Protein AF-A0A4R5KA92-F1 (afdb_monomer)

Solvent-accessible surface area (backbone atoms only — not comparable to full-atom values): 3104 Å² total; per-residue (Å²): 128,67,71,63,55,57,51,53,52,50,56,47,54,49,51,34,50,51,52,18,51,49,40,21,53,49,23,27,52,52,9,49,77,69,75,35,40,69,62,16,36,53,51,7,45,52,50,12,53,51,51,32,50,50,59,56,50,64,72,76,104

Secondary structure (DSSP, 8-state):
--HHHHHHHHHHHHHHHHHHHHHHHHHHHHHHHTT-HHHHHHHHHHHHHHHHHHHHHHH--

pLDDT: mean 79.53, std 11.19, range [48.72, 92.88]

Nearest PDB structures (foldseek):
  6s1k-assembly1_K  TM=4.382E-01  e=4.981E+00  Escherichia coli str. K-12 substr. MG1655star
  6s1k-assembly1_E  TM=4.423E-01  e=7.278E+00  Escherichia coli str. K-12 substr. MG1655star
  3g67-assembly1_A  TM=4.344E-01  e=9.371E+00  Thermotoga maritima

Radius of gyration: 14.65 Å; Cα contacts (8 Å, |Δi|>4): 57; chains: 1; bounding box: 30×23×40 Å

Sequence (61 aa):
MVNILEEHERAYYERAAVAAAGVSVLGLGIGMILNKAGAGAVCGAGLGLIFRALVIRRERG

Organism: NCBI:txid2547396

Mean predicted aligned error: 6.78 Å

Foldseek 3Di:
DVVVVVVVVVVLLVVLLVVLVVLQVVLQVVCVVVVNNVRSNVRSNVVSVVSSVVSVVVVVD

Structure (mmCIF, N/CA/C/O backbone):
data_AF-A0A4R5KA92-F1
#
_entry.id   AF-A0A4R5KA92-F1
#
loop_
_atom_site.group_PDB
_atom_site.id
_atom_site.type_symbol
_atom_site.label_atom_id
_atom_site.label_alt_id
_atom_site.label_comp_id
_atom_site.label_asym_id
_atom_site.label_entity_id
_atom_site.label_seq_id
_atom_site.pdbx_PDB_ins_code
_atom_site.Cartn_x
_atom_site.Cartn_y
_atom_site.Cartn_z
_atom_site.occupancy
_atom_site.B_iso_or_equiv
_atom_site.auth_seq_id
_atom_site.auth_comp_id
_atom_site.auth_asym_id
_atom_site.auth_atom_id
_atom_site.pdbx_PDB_model_num
ATOM 1 N N . MET A 1 1 ? -16.582 19.160 23.568 1.00 49.19 1 MET A N 1
ATOM 2 C CA . MET A 1 1 ? -15.847 17.876 23.665 1.00 49.19 1 MET A CA 1
ATOM 3 C C . MET A 1 1 ? -16.022 16.957 22.450 1.00 49.19 1 MET A C 1
ATOM 5 O O . MET A 1 1 ? -15.326 15.960 22.391 1.00 49.19 1 MET A O 1
ATOM 9 N N . VAL A 1 2 ? -16.875 17.292 21.467 1.00 56.09 2 VAL A N 1
ATOM 10 C CA . VAL A 1 2 ? -17.017 16.541 20.196 1.00 56.09 2 VAL A CA 1
ATOM 11 C C . VAL A 1 2 ? -15.913 16.902 19.183 1.00 56.09 2 VAL A C 1
ATOM 13 O O . VAL A 1 2 ? -15.423 16.041 18.466 1.00 56.09 2 VAL A O 1
ATOM 16 N N . ASN A 1 3 ? -15.418 18.145 19.223 1.00 61.69 3 ASN A N 1
ATOM 17 C CA . ASN A 1 3 ? -14.449 18.673 18.253 1.00 61.69 3 ASN A CA 1
ATOM 18 C C . ASN A 1 3 ? -13.067 17.985 18.262 1.00 61.69 3 ASN A C 1
ATOM 20 O O . ASN A 1 3 ? -12.395 17.963 17.243 1.00 61.69 3 ASN A O 1
ATOM 24 N N . ILE A 1 4 ? -12.630 17.423 19.397 1.00 62.44 4 ILE A N 1
ATOM 25 C CA . ILE A 1 4 ? -11.302 16.784 19.504 1.00 62.44 4 ILE A CA 1
ATOM 26 C C . ILE A 1 4 ? -11.315 15.375 18.889 1.00 62.44 4 ILE A C 1
ATOM 28 O O . ILE A 1 4 ? -10.306 14.949 18.333 1.00 62.44 4 ILE A O 1
ATOM 32 N N . LEU A 1 5 ? -12.452 14.666 18.944 1.00 61.78 5 LEU A N 1
ATOM 33 C CA . LEU A 1 5 ? -12.577 13.340 18.332 1.00 61.78 5 LEU A CA 1
ATOM 34 C C . LEU A 1 5 ? -12.595 13.422 16.800 1.00 61.78 5 LEU A C 1
ATOM 36 O O . LEU A 1 5 ? -11.875 12.667 16.155 1.00 61.78 5 LEU A O 1
ATOM 40 N N . GLU A 1 6 ? -13.351 14.358 16.217 1.00 66.31 6 GLU A N 1
ATOM 41 C CA . GLU A 1 6 ? -13.415 14.517 14.753 1.00 66.31 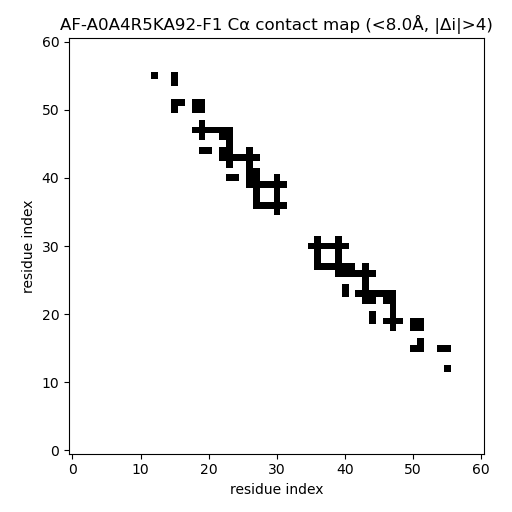6 GLU A CA 1
ATOM 42 C C . GLU A 1 6 ? -12.069 14.917 14.137 1.00 66.31 6 GLU A C 1
ATOM 44 O O . GLU A 1 6 ? -11.711 14.451 13.054 1.00 66.31 6 GLU A O 1
ATOM 49 N N . GLU A 1 7 ? -11.302 15.766 14.823 1.00 68.31 7 GLU A N 1
ATOM 50 C CA . GLU A 1 7 ? -9.996 16.219 14.341 1.00 68.31 7 GLU A CA 1
ATOM 51 C C . GLU A 1 7 ? -8.951 15.094 14.402 1.00 68.31 7 GLU A C 1
ATOM 53 O O . GLU A 1 7 ? -8.170 14.910 13.464 1.00 68.31 7 GLU A O 1
ATOM 58 N N . HIS A 1 8 ? -9.005 14.267 15.452 1.00 67.06 8 HIS A N 1
ATOM 59 C CA . HIS A 1 8 ? -8.205 13.047 15.550 1.00 67.06 8 HIS A CA 1
ATOM 60 C C . HIS A 1 8 ? -8.562 12.024 14.466 1.00 67.06 8 HIS A C 1
ATOM 62 O O . HIS A 1 8 ? -7.659 11.447 13.853 1.00 67.06 8 HIS A O 1
ATOM 68 N N . GLU A 1 9 ? -9.853 11.821 14.195 1.00 68.38 9 GLU A N 1
ATOM 69 C CA . GLU A 1 9 ? -10.317 10.880 13.173 1.00 68.38 9 GLU A CA 1
ATOM 70 C C . GLU A 1 9 ? -9.902 11.345 11.765 1.00 68.38 9 GLU A C 1
ATOM 72 O O . GLU A 1 9 ? -9.365 10.562 10.975 1.00 68.38 9 GLU A O 1
ATOM 77 N N . ARG A 1 10 ? -10.033 12.647 11.467 1.00 74.75 10 ARG A N 1
ATOM 78 C CA . ARG A 1 10 ? -9.557 13.241 10.205 1.00 74.75 10 ARG A CA 1
ATOM 79 C C . ARG A 1 10 ? -8.055 13.085 10.016 1.00 74.75 10 ARG A C 1
ATOM 81 O O . ARG A 1 10 ? -7.640 12.591 8.968 1.00 74.75 10 ARG A O 1
ATOM 88 N N . ALA A 1 11 ? -7.253 13.452 11.016 1.00 75.31 11 ALA A N 1
ATOM 89 C CA . ALA A 1 11 ? -5.798 13.321 10.944 1.00 75.31 11 ALA A CA 1
ATOM 90 C C . ALA A 1 11 ? -5.371 11.861 10.705 1.00 75.31 11 ALA A C 1
ATOM 92 O O . ALA A 1 11 ? -4.379 11.590 10.024 1.00 75.31 11 ALA A O 1
ATOM 93 N N . TYR A 1 12 ? -6.138 10.903 11.229 1.00 75.06 12 TYR A N 1
ATOM 94 C CA . TYR A 1 12 ? -5.901 9.481 11.013 1.00 75.06 12 TYR A CA 1
ATOM 95 C C . TYR A 1 12 ? -6.235 9.035 9.584 1.00 75.06 12 TYR A C 1
ATOM 97 O O . TYR A 1 12 ? -5.416 8.380 8.933 1.00 75.06 12 TYR A O 1
ATOM 105 N N . TYR A 1 13 ? -7.396 9.440 9.057 1.00 78.81 13 TYR A N 1
ATOM 106 C CA . TYR A 1 13 ? -7.765 9.203 7.657 1.00 78.81 13 TYR A CA 1
ATOM 107 C C . TYR A 1 13 ? -6.746 9.797 6.684 1.00 78.81 13 TYR A C 1
ATOM 109 O O . TYR A 1 13 ? -6.434 9.180 5.661 1.00 78.81 13 TYR A O 1
ATOM 117 N N . GLU A 1 14 ? -6.211 10.970 7.010 1.00 80.44 14 GLU A N 1
ATOM 118 C CA . GLU A 1 14 ? -5.198 11.653 6.214 1.00 80.44 14 GLU A CA 1
ATOM 119 C C . GLU A 1 14 ? -3.882 10.867 6.206 1.00 80.44 14 GLU A C 1
ATOM 121 O O . GLU A 1 14 ? -3.348 10.562 5.139 1.00 80.44 14 GLU A O 1
ATOM 126 N N . ARG A 1 15 ? -3.413 10.410 7.375 1.00 79.88 15 ARG A N 1
ATOM 127 C CA . ARG A 1 15 ? -2.234 9.531 7.480 1.00 79.88 15 ARG A CA 1
ATOM 128 C C . ARG A 1 15 ? -2.423 8.215 6.726 1.00 79.88 15 ARG A C 1
ATOM 130 O O . ARG A 1 15 ? -1.503 7.773 6.038 1.00 79.88 15 ARG A O 1
ATOM 137 N N . ALA A 1 16 ? -3.608 7.610 6.805 1.00 80.31 16 ALA A N 1
ATOM 138 C CA . ALA A 1 16 ? -3.939 6.393 6.066 1.00 80.31 16 ALA A CA 1
ATOM 139 C C . ALA A 1 16 ? -3.911 6.620 4.544 1.00 80.31 16 ALA A C 1
ATOM 141 O O . ALA A 1 16 ? -3.423 5.771 3.795 1.00 80.31 16 ALA A O 1
ATOM 142 N N . ALA A 1 17 ? -4.405 7.772 4.080 1.00 80.56 17 ALA A N 1
ATOM 143 C CA . ALA A 1 17 ? -4.364 8.154 2.673 1.00 80.56 17 ALA A CA 1
ATOM 144 C C . ALA A 1 17 ? -2.929 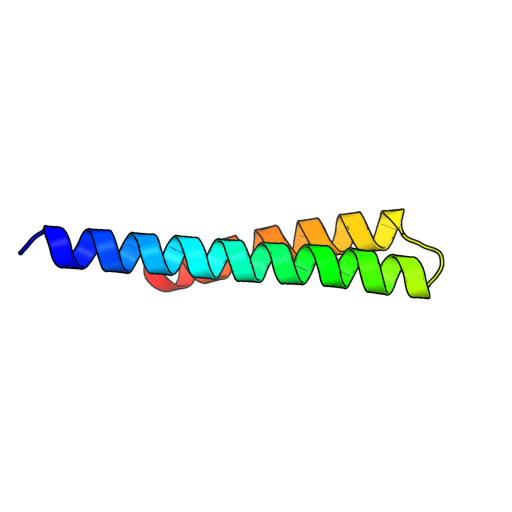8.424 2.189 1.00 80.56 17 ALA A C 1
ATOM 146 O O . ALA A 1 17 ? -2.554 7.951 1.116 1.00 80.56 17 ALA A O 1
ATOM 147 N N . VAL A 1 18 ? -2.107 9.106 2.994 1.00 86.06 18 VAL A N 1
ATOM 148 C CA . VAL A 1 18 ? -0.688 9.364 2.692 1.00 86.06 18 VAL A CA 1
ATOM 149 C C . VAL A 1 18 ? 0.102 8.058 2.613 1.00 86.06 18 VAL A C 1
ATOM 151 O O . VAL A 1 18 ? 0.857 7.854 1.663 1.00 86.06 18 VAL A O 1
ATOM 154 N N . ALA A 1 19 ? -0.110 7.135 3.555 1.00 83.62 19 ALA A N 1
ATOM 155 C CA . ALA A 1 19 ? 0.529 5.822 3.526 1.00 83.62 19 ALA A CA 1
ATOM 156 C C . ALA A 1 19 ? 0.142 5.030 2.264 1.00 83.62 19 ALA A C 1
ATOM 158 O O . ALA A 1 19 ? 1.008 4.477 1.586 1.00 83.62 19 ALA A O 1
ATOM 159 N N . ALA A 1 20 ? -1.143 5.030 1.896 1.00 84.31 20 ALA A N 1
ATOM 160 C CA . ALA A 1 20 ? -1.627 4.371 0.683 1.00 84.31 20 ALA A CA 1
ATOM 161 C C . ALA A 1 20 ? -1.047 4.981 -0.606 1.00 84.31 20 ALA A C 1
ATOM 163 O O . ALA A 1 20 ? -0.685 4.250 -1.535 1.00 84.31 20 ALA A O 1
ATOM 164 N N . ALA A 1 21 ? -0.918 6.311 -0.657 1.00 85.44 21 ALA A N 1
ATOM 165 C CA . ALA A 1 21 ? -0.261 7.005 -1.760 1.00 85.44 21 ALA A CA 1
ATOM 166 C C . ALA A 1 21 ? 1.222 6.610 -1.856 1.00 85.44 21 ALA A C 1
ATOM 168 O O . ALA A 1 21 ? 1.699 6.289 -2.944 1.00 85.44 21 ALA A O 1
ATOM 169 N N . GLY A 1 22 ? 1.925 6.530 -0.721 1.00 86.25 22 GLY A N 1
ATOM 170 C CA . GLY A 1 22 ? 3.316 6.073 -0.657 1.00 86.25 22 GLY A CA 1
ATOM 171 C C . GLY A 1 22 ? 3.508 4.657 -1.207 1.00 86.25 22 GLY A C 1
ATOM 172 O O . GLY A 1 22 ? 4.395 4.431 -2.029 1.00 86.25 22 GLY A O 1
ATOM 173 N N . VAL A 1 23 ? 2.635 3.717 -0.834 1.00 88.44 23 VAL A N 1
ATOM 174 C CA . VAL A 1 23 ? 2.654 2.335 -1.359 1.00 88.44 23 VAL A CA 1
ATOM 175 C C . VAL A 1 23 ? 2.422 2.304 -2.873 1.00 88.44 23 VAL A C 1
ATOM 177 O O . VAL A 1 23 ? 3.073 1.542 -3.588 1.00 88.44 23 VAL A O 1
ATOM 180 N N . SER A 1 24 ? 1.545 3.171 -3.380 1.00 87.50 24 SER A N 1
ATOM 181 C CA . SER A 1 24 ? 1.250 3.261 -4.815 1.00 87.50 24 SER A CA 1
ATOM 182 C C . SER A 1 24 ? 2.447 3.779 -5.618 1.00 87.50 24 SER A C 1
ATOM 184 O O . SER A 1 24 ? 2.794 3.207 -6.653 1.00 87.50 24 SER A O 1
ATOM 186 N N . VAL A 1 25 ? 3.122 4.817 -5.113 1.00 89.06 25 VAL A N 1
ATOM 187 C CA . VAL A 1 25 ? 4.330 5.386 -5.733 1.00 89.06 25 VAL A CA 1
ATOM 188 C C . VAL A 1 25 ? 5.498 4.400 -5.671 1.00 89.06 25 VAL A C 1
ATOM 190 O O . VAL A 1 25 ? 6.207 4.235 -6.662 1.00 89.06 25 VAL A O 1
ATOM 193 N N . LEU A 1 26 ? 5.668 3.692 -4.551 1.00 88.62 26 LEU A N 1
ATOM 194 C CA . LEU A 1 26 ? 6.680 2.641 -4.420 1.00 88.62 26 LEU A CA 1
ATOM 195 C C . LEU A 1 26 ? 6.434 1.490 -5.400 1.00 88.62 26 LEU A C 1
ATOM 197 O O . LEU A 1 26 ? 7.371 1.048 -6.062 1.00 88.62 26 LEU A O 1
ATOM 201 N N . GLY A 1 27 ? 5.185 1.037 -5.545 1.00 87.50 27 GLY A N 1
ATOM 202 C CA . GLY A 1 27 ? 4.826 0.001 -6.515 1.00 87.50 27 GLY A CA 1
ATOM 203 C C . GLY A 1 27 ? 5.126 0.421 -7.954 1.00 87.50 27 GLY A C 1
ATOM 204 O O . GLY A 1 27 ? 5.737 -0.345 -8.701 1.00 87.50 27 GLY A O 1
ATOM 205 N N . LEU A 1 28 ? 4.783 1.660 -8.328 1.00 87.38 28 LEU A N 1
ATOM 206 C CA . LEU A 1 28 ? 5.137 2.227 -9.631 1.00 87.38 28 LEU A CA 1
ATOM 207 C C . LEU A 1 28 ? 6.661 2.293 -9.820 1.00 87.38 28 LEU A C 1
ATOM 209 O O . LEU A 1 28 ? 7.157 1.857 -10.856 1.00 87.38 28 LEU A O 1
ATOM 213 N N . GLY A 1 29 ? 7.399 2.791 -8.824 1.00 87.81 29 GLY A N 1
ATOM 214 C CA . GLY A 1 29 ? 8.857 2.917 -8.866 1.00 87.81 29 GLY A CA 1
ATOM 215 C C . GLY A 1 29 ? 9.562 1.569 -9.026 1.00 87.81 29 GLY A C 1
ATOM 216 O O . GLY A 1 29 ? 10.418 1.420 -9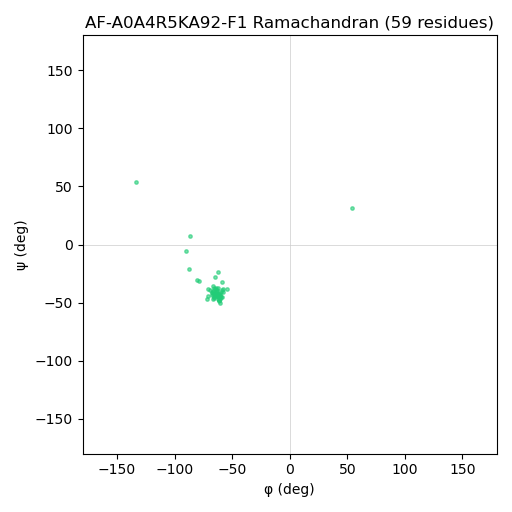.895 1.00 87.81 29 GLY A O 1
ATOM 217 N N . ILE A 1 30 ? 9.143 0.551 -8.269 1.00 90.00 30 ILE A N 1
ATOM 218 C CA . ILE A 1 30 ? 9.635 -0.828 -8.426 1.00 90.00 30 ILE A CA 1
ATOM 219 C C . ILE A 1 30 ? 9.275 -1.364 -9.817 1.00 90.00 30 ILE A C 1
ATOM 221 O O . ILE A 1 30 ? 10.113 -1.969 -10.486 1.00 90.00 30 ILE A O 1
ATOM 225 N N . GLY A 1 31 ? 8.054 -1.101 -10.291 1.00 89.94 31 GLY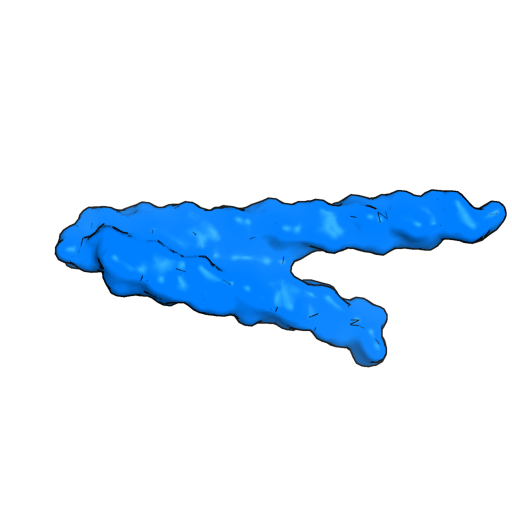 A N 1
ATOM 226 C CA . GLY A 1 31 ? 7.629 -1.448 -11.646 1.00 89.94 31 GLY A CA 1
ATOM 227 C C . GLY A 1 31 ? 8.513 -0.824 -12.721 1.00 89.94 31 GLY A C 1
ATOM 228 O O . GLY A 1 31 ? 8.860 -1.499 -13.684 1.00 89.94 31 GLY A O 1
ATOM 229 N N . MET A 1 32 ? 8.913 0.436 -12.554 1.00 91.06 32 MET A N 1
ATOM 230 C CA . MET A 1 32 ? 9.831 1.119 -13.465 1.00 91.06 32 MET A CA 1
ATOM 231 C C . MET A 1 32 ? 11.231 0.493 -13.441 1.00 91.06 32 MET A C 1
ATOM 233 O O . MET A 1 32 ? 11.773 0.220 -14.509 1.00 91.06 32 MET A O 1
ATOM 237 N N . ILE A 1 33 ? 11.775 0.179 -12.257 1.00 92.88 33 ILE A N 1
ATOM 238 C CA . ILE A 1 33 ? 13.076 -0.507 -12.108 1.00 92.88 33 ILE A CA 1
ATOM 239 C C . ILE A 1 33 ? 13.066 -1.873 -12.813 1.00 92.88 33 ILE A C 1
ATOM 241 O O . ILE A 1 33 ? 14.040 -2.251 -13.458 1.00 92.88 33 ILE A O 1
ATOM 245 N N . LEU A 1 34 ? 11.952 -2.604 -12.732 1.00 92.88 34 LEU A N 1
ATOM 246 C CA . LEU A 1 34 ? 11.792 -3.930 -13.340 1.00 92.88 34 LEU A CA 1
ATOM 247 C C . LEU A 1 34 ? 11.314 -3.893 -14.803 1.00 92.88 34 LEU A C 1
ATOM 249 O O . LEU A 1 34 ? 10.980 -4.941 -15.359 1.00 92.88 34 LEU A O 1
ATOM 253 N N . ASN A 1 35 ? 11.241 -2.709 -15.422 1.00 89.50 35 ASN A N 1
ATOM 254 C CA . ASN A 1 35 ? 10.720 -2.495 -16.779 1.00 89.50 35 ASN A CA 1
ATOM 255 C C . ASN A 1 35 ? 9.292 -3.055 -16.996 1.00 89.50 35 ASN A C 1
ATOM 257 O O . ASN A 1 35 ? 8.908 -3.510 -18.071 1.00 89.50 35 ASN A O 1
ATOM 261 N N . LYS A 1 36 ? 8.492 -3.046 -15.927 1.00 92.00 36 LYS A N 1
ATOM 262 C CA . LYS A 1 36 ? 7.089 -3.475 -15.861 1.00 92.00 36 LYS A CA 1
ATOM 263 C C . LYS A 1 36 ? 6.255 -2.430 -15.117 1.00 92.00 36 LYS A C 1
ATOM 265 O O . LYS A 1 36 ? 5.546 -2.746 -14.160 1.00 92.00 36 LYS A O 1
ATOM 270 N N . ALA A 1 37 ? 6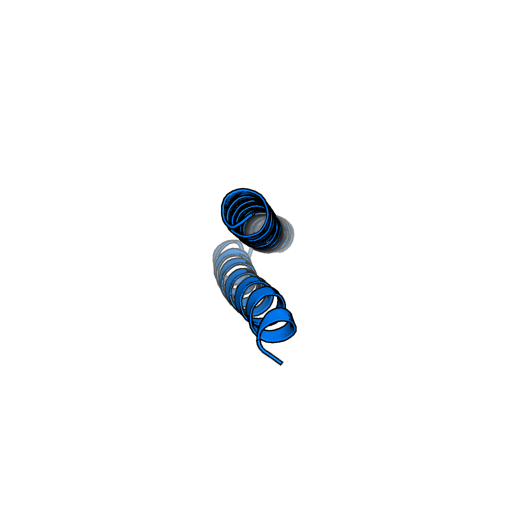.330 -1.175 -15.563 1.00 84.62 37 ALA A N 1
ATOM 271 C CA . ALA A 1 37 ? 5.659 -0.046 -14.912 1.00 84.62 37 ALA A CA 1
ATOM 272 C C . ALA A 1 37 ? 4.145 -0.272 -14.741 1.00 84.62 37 ALA A C 1
ATOM 274 O O . ALA A 1 37 ? 3.604 0.027 -13.682 1.00 84.62 37 ALA A O 1
ATOM 275 N N . GLY A 1 38 ? 3.480 -0.885 -15.729 1.00 83.81 38 GLY A N 1
ATOM 276 C CA . GLY A 1 38 ? 2.053 -1.216 -15.643 1.00 83.81 38 GLY A CA 1
ATOM 277 C C . GLY A 1 38 ? 1.725 -2.186 -14.503 1.00 83.81 38 GLY A C 1
ATOM 278 O O . GLY A 1 38 ? 0.841 -1.912 -13.697 1.00 83.81 38 GLY A O 1
ATOM 279 N N . ALA A 1 39 ? 2.474 -3.286 -14.375 1.00 86.25 39 ALA A N 1
ATOM 280 C CA . ALA A 1 39 ? 2.264 -4.251 -13.294 1.00 86.25 39 ALA A CA 1
ATOM 281 C C . ALA A 1 39 ? 2.599 -3.651 -11.919 1.00 86.25 39 ALA A C 1
ATOM 283 O O . ALA A 1 39 ? 1.863 -3.866 -10.958 1.00 86.25 39 ALA A O 1
ATOM 284 N N . GLY A 1 40 ? 3.668 -2.854 -11.832 1.00 85.44 40 GLY A N 1
ATOM 285 C CA . GLY A 1 40 ? 4.029 -2.151 -10.600 1.00 85.44 40 GLY A CA 1
ATOM 286 C C . GLY A 1 40 ? 2.980 -1.129 -10.161 1.00 85.44 40 GLY A C 1
ATOM 287 O O . GLY A 1 40 ? 2.638 -1.082 -8.982 1.00 85.44 40 GLY A O 1
ATOM 288 N N . ALA A 1 41 ? 2.403 -0.373 -11.100 1.00 84.38 41 ALA A N 1
ATOM 289 C CA . ALA A 1 41 ? 1.323 0.573 -10.822 1.00 84.38 41 A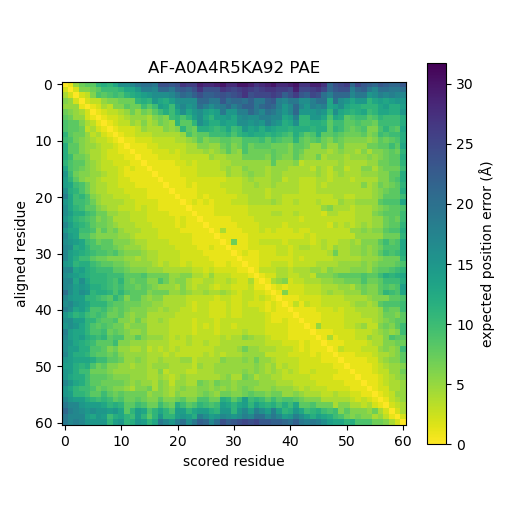LA A 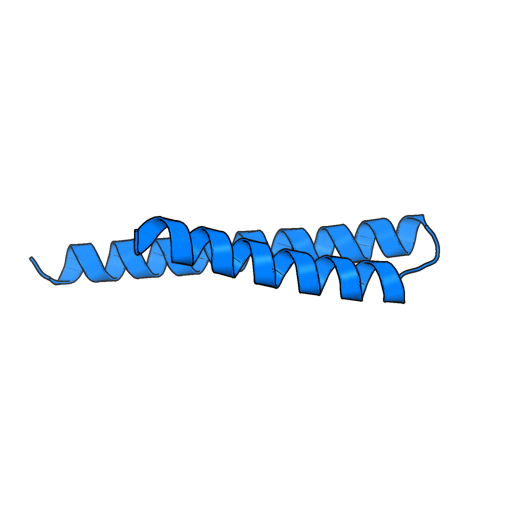CA 1
ATOM 290 C C . ALA A 1 41 ? 0.065 -0.130 -10.28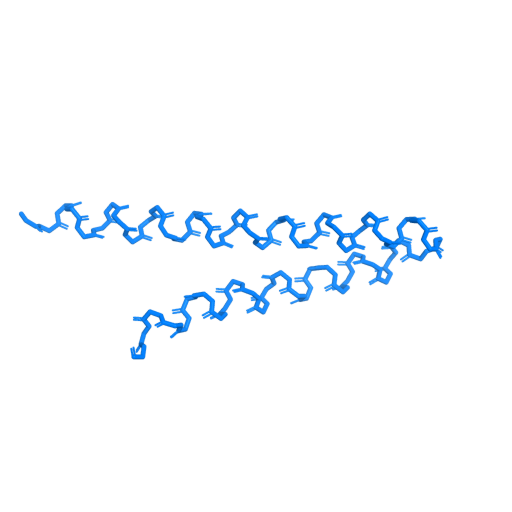9 1.00 84.38 41 ALA A C 1
ATOM 292 O O . ALA A 1 41 ? -0.499 0.295 -9.283 1.00 84.38 41 ALA A O 1
ATOM 293 N N . VAL A 1 42 ? -0.350 -1.228 -10.932 1.00 89.56 42 VAL A N 1
ATOM 294 C CA . VAL A 1 42 ? -1.538 -1.998 -10.528 1.00 89.56 42 VAL A CA 1
ATOM 295 C C . VAL A 1 42 ? -1.330 -2.639 -9.155 1.00 89.56 42 VAL A C 1
ATOM 297 O O . VAL A 1 42 ? -2.191 -2.513 -8.284 1.00 89.56 42 VAL A O 1
ATOM 300 N N . CYS A 1 43 ? -0.173 -3.265 -8.925 1.00 88.31 43 CYS A N 1
ATOM 301 C CA . CYS A 1 43 ? 0.159 -3.840 -7.622 1.00 88.31 43 CYS A CA 1
ATOM 302 C C . CYS A 1 43 ? 0.271 -2.763 -6.535 1.00 88.31 43 CYS A C 1
ATOM 304 O O . CYS A 1 43 ? -0.259 -2.950 -5.443 1.00 88.31 43 CYS A O 1
ATOM 306 N N . GLY A 1 44 ? 0.906 -1.624 -6.828 1.00 87.81 44 GLY A N 1
ATOM 307 C CA . GLY A 1 44 ? 1.028 -0.498 -5.901 1.00 87.81 44 GLY A CA 1
ATOM 308 C C . GLY A 1 44 ? -0.327 0.089 -5.511 1.00 87.81 44 GLY A C 1
ATOM 309 O O . GLY A 1 44 ? -0.599 0.257 -4.324 1.00 87.81 44 GLY A O 1
ATOM 310 N N . ALA A 1 45 ? -1.199 0.339 -6.489 1.00 86.25 45 ALA A N 1
ATOM 311 C CA . ALA A 1 45 ? -2.548 0.844 -6.245 1.00 86.25 45 ALA A CA 1
ATOM 312 C C . ALA A 1 45 ? -3.407 -0.169 -5.468 1.00 86.25 45 ALA A C 1
ATOM 314 O O . ALA A 1 45 ? -4.080 0.199 -4.505 1.00 86.25 45 ALA A O 1
ATOM 315 N N . GLY A 1 46 ? -3.345 -1.455 -5.835 1.00 87.69 46 GLY A N 1
ATOM 316 C CA . GLY A 1 46 ? -4.063 -2.525 -5.140 1.00 87.69 46 GLY A CA 1
ATOM 317 C C . GLY A 1 46 ? -3.625 -2.674 -3.681 1.00 87.69 46 GLY A C 1
ATOM 318 O O . GLY A 1 46 ? -4.463 -2.679 -2.778 1.00 87.69 46 GLY A O 1
ATOM 319 N N . LEU A 1 47 ? -2.313 -2.713 -3.430 1.00 87.06 47 LEU A N 1
ATOM 320 C CA . LEU A 1 47 ? -1.760 -2.762 -2.075 1.00 87.06 47 LEU A CA 1
ATOM 321 C C . LEU A 1 47 ? -2.072 -1.486 -1.286 1.00 87.06 47 LEU A C 1
ATOM 323 O O . LEU A 1 47 ? -2.405 -1.584 -0.109 1.00 87.06 47 LEU A O 1
ATOM 327 N N . GLY A 1 48 ? -2.041 -0.310 -1.918 1.00 86.62 48 GLY A N 1
ATOM 328 C CA . GLY A 1 48 ? -2.409 0.960 -1.290 1.00 86.62 48 GLY A CA 1
ATOM 329 C C . GLY A 1 48 ? -3.859 0.981 -0.796 1.00 86.62 48 GLY A C 1
ATOM 330 O O . GLY A 1 48 ? -4.124 1.407 0.331 1.00 86.62 48 GLY A O 1
ATOM 331 N N . LEU A 1 49 ? -4.800 0.451 -1.586 1.00 85.38 49 LEU A N 1
ATOM 332 C CA . LEU A 1 49 ? -6.205 0.320 -1.182 1.00 85.38 49 LEU A CA 1
ATOM 333 C C . LEU A 1 49 ? -6.387 -0.665 -0.021 1.00 85.38 49 LEU A C 1
ATOM 335 O O . LEU A 1 49 ? -7.125 -0.369 0.921 1.00 85.38 49 LEU A O 1
ATOM 339 N N . ILE A 1 50 ? -5.686 -1.803 -0.051 1.00 85.62 50 ILE A N 1
ATOM 340 C CA . ILE A 1 50 ? -5.710 -2.791 1.039 1.00 85.62 50 ILE A CA 1
ATOM 341 C C . ILE A 1 50 ? -5.128 -2.185 2.320 1.00 85.62 50 ILE A C 1
ATOM 343 O O . ILE A 1 50 ? -5.721 -2.336 3.386 1.00 85.62 50 ILE A O 1
ATOM 347 N N . PHE A 1 51 ? -4.016 -1.453 2.225 1.00 84.12 51 PHE A N 1
ATOM 348 C CA . PHE A 1 51 ? -3.381 -0.808 3.373 1.00 84.12 51 PHE A CA 1
ATOM 349 C C . PHE A 1 51 ? -4.303 0.239 4.001 1.00 84.12 51 PHE A C 1
ATOM 351 O O . PHE A 1 51 ? -4.500 0.244 5.216 1.00 84.12 51 PHE A O 1
ATOM 358 N N . ARG A 1 52 ? -4.957 1.067 3.175 1.00 82.00 52 ARG A N 1
ATOM 359 C CA . ARG A 1 52 ? -5.965 2.027 3.641 1.00 82.00 52 ARG A CA 1
ATOM 360 C C . ARG A 1 52 ? -7.133 1.325 4.335 1.00 82.00 52 ARG A C 1
ATOM 362 O O . ARG A 1 52 ? -7.547 1.747 5.410 1.00 82.00 52 ARG A O 1
ATOM 369 N N . ALA A 1 53 ? -7.643 0.241 3.751 1.00 80.06 53 ALA A N 1
ATOM 370 C CA . ALA A 1 53 ? -8.744 -0.529 4.323 1.00 80.06 53 ALA A CA 1
ATOM 371 C C . ALA A 1 53 ? -8.360 -1.227 5.639 1.00 80.06 53 ALA A C 1
ATOM 373 O O . ALA A 1 53 ? -9.181 -1.274 6.552 1.00 80.06 53 ALA A O 1
ATOM 374 N N . LEU A 1 54 ? -7.131 -1.738 5.761 1.00 79.69 54 LEU A N 1
ATOM 375 C CA . LEU A 1 54 ? -6.612 -2.338 6.994 1.00 79.69 54 LEU A CA 1
ATOM 376 C C . LEU A 1 54 ? -6.480 -1.306 8.113 1.00 79.69 54 LEU A C 1
ATOM 378 O O . LEU A 1 54 ? -6.915 -1.570 9.231 1.00 79.69 54 LEU A O 1
ATOM 382 N N . VAL A 1 55 ? -5.934 -0.128 7.804 1.00 75.75 55 VAL A N 1
ATOM 383 C CA . VAL A 1 55 ? -5.798 0.970 8.770 1.00 75.75 55 VAL A CA 1
ATOM 384 C C . VAL A 1 55 ? -7.173 1.423 9.271 1.00 75.75 55 VAL A C 1
ATOM 386 O O . VAL A 1 55 ? -7.362 1.561 10.472 1.00 75.75 55 VAL A O 1
ATOM 389 N N . ILE A 1 56 ? -8.164 1.543 8.382 1.00 74.38 56 ILE A N 1
ATOM 390 C CA . ILE A 1 56 ? -9.542 1.891 8.769 1.00 74.38 56 ILE A CA 1
ATOM 391 C C . ILE A 1 56 ? -10.226 0.748 9.543 1.00 74.38 56 ILE A C 1
ATOM 393 O O . ILE A 1 56 ? -10.962 1.001 10.494 1.00 74.38 56 ILE A O 1
ATOM 397 N N . ARG A 1 57 ? -10.016 -0.523 9.160 1.00 72.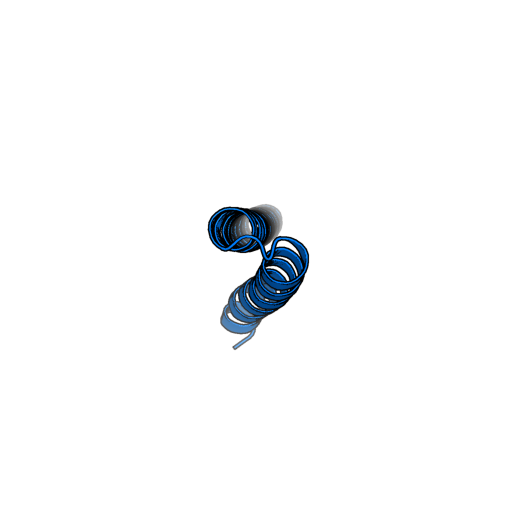25 57 ARG A N 1
ATOM 398 C CA . ARG A 1 57 ? -10.624 -1.674 9.859 1.00 72.25 57 ARG A CA 1
ATOM 399 C C . ARG A 1 57 ? -10.099 -1.851 11.277 1.00 72.25 57 ARG A C 1
ATOM 401 O O . ARG A 1 57 ? -10.875 -2.269 12.126 1.00 72.25 57 ARG A O 1
ATOM 408 N N . ARG A 1 58 ? -8.819 -1.565 11.525 1.00 64.38 58 ARG A N 1
ATOM 409 C CA . ARG A 1 58 ? -8.204 -1.712 12.852 1.00 64.38 58 ARG A CA 1
ATOM 410 C C . ARG A 1 58 ? -8.838 -0.796 13.907 1.00 64.38 58 ARG A C 1
ATOM 412 O O . ARG A 1 58 ? -8.762 -1.114 15.079 1.00 64.38 58 ARG A O 1
ATOM 419 N N . GLU A 1 59 ? -9.465 0.298 13.481 1.00 58.56 59 GLU A N 1
ATOM 420 C CA . GLU A 1 59 ? -10.144 1.268 14.353 1.00 58.56 59 GLU A CA 1
ATOM 421 C C . GLU A 1 59 ? -11.612 0.908 14.639 1.00 58.56 59 GLU A C 1
ATOM 423 O O . GLU A 1 59 ? -12.192 1.392 15.602 1.00 58.56 59 GLU A O 1
ATOM 428 N N . ARG A 1 60 ? -12.244 0.073 13.800 1.00 56.22 60 ARG A N 1
ATOM 429 C CA . ARG A 1 60 ? -13.652 -0.340 13.974 1.00 56.22 60 ARG A CA 1
ATOM 430 C C . ARG A 1 60 ? -13.830 -1.612 14.815 1.00 56.22 60 ARG A C 1
ATOM 432 O O . ARG A 1 60 ? -14.974 -2.022 15.005 1.00 56.22 60 ARG A O 1
ATOM 439 N N . GLY A 1 61 ? -12.738 -2.268 15.207 1.00 48.72 61 GLY A N 1
ATOM 440 C CA . GLY A 1 61 ? -12.727 -3.555 15.912 1.00 48.72 61 GLY A CA 1
ATOM 441 C C . GLY A 1 61 ? -12.351 -3.429 17.375 1.00 48.72 61 GLY A C 1
ATOM 442 O O . GLY A 1 61 ? -11.536 -2.536 17.688 1.00 48.72 61 GLY A O 1
#